Protein AF-A0A4Y8CB77-F1 (afdb_monomer_lite)

Foldseek 3Di:
DDQQFWWADPPPGDIDGHHDDDPDFDDDPNGTTHTPDPDVLLSVLVVLLVVLVVLLVVLQVVLVVCVVVVVNVSSVVSNVSSVVSVVSSLVSQQVSCCVPVVGRDDDPVVVLVVLLVVLCCLLVPVLCVQLVVCVVVVVNVVSVVSNVVSVVSVVVSD

Structure (mmCIF, N/CA/C/O backbone):
data_AF-A0A4Y8CB77-F1
#
_entry.id   AF-A0A4Y8CB77-F1
#
loop_
_atom_site.group_PDB
_atom_site.id
_atom_site.type_symbol
_atom_site.label_atom_id
_atom_site.label_alt_id
_atom_site.label_comp_id
_atom_site.label_asym_id
_atom_site.label_entity_id
_atom_site.label_seq_id
_atom_site.pdbx_PDB_ins_code
_atom_site.Cartn_x
_atom_site.Cartn_y
_atom_site.Cartn_z
_atom_site.occupancy
_atom_site.B_iso_or_equiv
_atom_site.auth_seq_id
_atom_site.auth_comp_id
_atom_site.auth_asym_id
_atom_site.auth_atom_id
_atom_site.pdbx_PDB_model_num
ATOM 1 N N . MET A 1 1 ? -19.357 13.384 6.249 1.00 93.31 1 MET A N 1
ATOM 2 C CA . MET A 1 1 ? -18.396 12.372 5.786 1.00 93.31 1 MET A CA 1
ATOM 3 C C . MET A 1 1 ? -17.493 13.020 4.763 1.00 93.31 1 MET A C 1
ATOM 5 O O . MET A 1 1 ? -17.989 13.769 3.926 1.00 93.31 1 MET A O 1
ATOM 9 N N . ARG A 1 2 ? -16.199 12.752 4.843 1.00 95.94 2 ARG A N 1
ATOM 10 C CA . ARG A 1 2 ? -15.172 13.102 3.864 1.00 95.94 2 ARG A CA 1
ATOM 11 C C . ARG A 1 2 ? -14.616 11.812 3.268 1.00 95.94 2 ARG A C 1
ATOM 13 O O . ARG A 1 2 ? -14.772 10.740 3.850 1.00 95.94 2 ARG A O 1
ATOM 20 N N . GLN A 1 3 ? -13.998 11.919 2.097 1.00 96.69 3 GLN A N 1
ATOM 21 C CA . GLN A 1 3 ? -13.298 10.791 1.497 1.00 96.69 3 GLN A CA 1
ATOM 22 C C . GLN A 1 3 ? -12.205 10.319 2.462 1.00 96.69 3 GLN A C 1
ATOM 24 O O . GLN A 1 3 ? -11.554 11.149 3.092 1.00 96.69 3 GLN A O 1
ATOM 29 N N . TYR A 1 4 ? -12.055 9.005 2.584 1.00 97.69 4 TYR A N 1
ATOM 30 C CA . TYR A 1 4 ? -11.110 8.292 3.443 1.00 97.69 4 TYR A CA 1
ATOM 31 C C . TYR A 1 4 ? -11.349 8.377 4.952 1.00 97.69 4 TYR A C 1
ATOM 33 O O . TYR A 1 4 ? -10.551 7.863 5.729 1.00 97.69 4 TYR A O 1
ATOM 41 N N . GLU A 1 5 ? -12.468 8.951 5.395 1.00 97.81 5 GLU A N 1
ATOM 42 C CA . GLU A 1 5 ? -12.905 8.738 6.774 1.00 97.81 5 GLU A CA 1
ATOM 43 C C . GLU A 1 5 ? -13.378 7.290 6.965 1.00 97.81 5 GLU A C 1
ATOM 45 O O . GLU A 1 5 ? -14.155 6.762 6.164 1.00 97.81 5 GLU A O 1
ATOM 50 N N . THR A 1 6 ? -12.945 6.671 8.061 1.00 98.12 6 THR A N 1
ATOM 51 C CA . THR A 1 6 ? -13.363 5.341 8.499 1.00 98.12 6 THR A CA 1
ATOM 52 C C . THR A 1 6 ? -14.441 5.464 9.563 1.00 98.12 6 THR A C 1
ATOM 54 O O . THR A 1 6 ? -14.320 6.215 10.534 1.00 98.12 6 THR A O 1
ATOM 57 N N . TYR A 1 7 ? -15.508 4.694 9.386 1.00 97.88 7 TYR A N 1
ATOM 58 C CA . TYR A 1 7 ? -16.656 4.628 10.275 1.00 97.88 7 TYR A CA 1
ATOM 59 C C . TYR A 1 7 ? -16.790 3.226 10.859 1.00 97.88 7 TYR A C 1
ATOM 61 O O . TYR A 1 7 ? -16.672 2.247 10.130 1.00 97.88 7 TYR A O 1
ATOM 69 N N . LYS A 1 8 ? -17.100 3.124 12.155 1.00 98.25 8 LYS A N 1
ATOM 70 C CA . LYS A 1 8 ? -17.252 1.857 12.879 1.00 98.25 8 LYS A CA 1
ATOM 71 C C . LYS A 1 8 ? -18.663 1.660 13.415 1.00 98.25 8 LYS A C 1
ATOM 73 O O . LYS A 1 8 ? -19.220 2.534 14.092 1.00 98.25 8 LYS A O 1
ATOM 78 N N . CYS A 1 9 ? -19.227 0.480 13.173 1.00 98.00 9 CYS A N 1
ATOM 79 C CA . CYS A 1 9 ? -20.439 0.026 13.843 1.00 98.00 9 CYS A CA 1
ATOM 80 C C . CYS A 1 9 ? -20.120 -0.350 15.292 1.00 98.00 9 CYS A C 1
ATOM 82 O O . CYS A 1 9 ? -19.277 -1.206 15.550 1.00 98.00 9 CYS A O 1
ATOM 84 N N . GLN A 1 10 ? -20.833 0.243 16.247 1.00 97.00 10 GLN A N 1
ATOM 85 C CA . GLN A 1 10 ? -20.599 -0.007 17.674 1.00 97.00 10 GLN A CA 1
ATOM 86 C C . GLN A 1 10 ? -21.147 -1.362 18.156 1.00 97.00 10 GLN A C 1
ATOM 88 O O . GLN A 1 10 ? -20.817 -1.784 19.258 1.00 97.00 10 GLN A O 1
ATOM 93 N N . LYS A 1 11 ? -21.975 -2.043 17.348 1.00 97.25 11 LYS A N 1
ATOM 94 C CA . LYS A 1 11 ? -22.557 -3.351 17.686 1.00 97.25 11 LYS A CA 1
ATOM 95 C C . LYS A 1 11 ? -21.725 -4.523 17.185 1.00 97.25 11 LYS A C 1
ATOM 97 O O . LYS A 1 11 ? -21.345 -5.376 17.974 1.00 97.25 11 LYS A O 1
ATOM 102 N N . CYS A 1 12 ? -21.476 -4.587 15.877 1.00 97.62 12 CYS A N 1
ATOM 103 C CA . CYS A 1 12 ? -20.750 -5.708 15.270 1.00 97.62 12 CYS A CA 1
ATOM 104 C C . CYS A 1 12 ? -19.255 -5.436 15.070 1.00 97.62 12 CYS A C 1
ATOM 106 O O . CYS A 1 12 ? -18.518 -6.355 14.736 1.00 97.62 12 CYS A O 1
ATOM 108 N N . GLY A 1 13 ? -18.805 -4.190 15.240 1.00 97.00 13 GLY A N 1
ATOM 109 C CA . GLY A 1 13 ? -17.409 -3.811 15.034 1.00 97.00 13 GLY A CA 1
ATOM 110 C C . GLY A 1 13 ? -17.006 -3.587 13.577 1.00 97.00 13 GLY A C 1
ATOM 111 O O . GLY A 1 13 ? -15.866 -3.197 13.363 1.00 97.00 13 GLY A O 1
ATOM 112 N N . ASN A 1 14 ? -17.907 -3.770 12.600 1.00 97.69 14 ASN A N 1
ATOM 113 C CA . ASN A 1 14 ? -17.604 -3.539 11.184 1.00 97.69 14 ASN A CA 1
ATOM 114 C C . ASN A 1 14 ? -17.093 -2.119 10.944 1.00 97.69 14 ASN A C 1
ATOM 116 O O . ASN A 1 14 ? -17.695 -1.149 11.420 1.00 97.69 14 ASN A O 1
ATOM 120 N N . GLU A 1 15 ? -16.042 -2.017 10.140 1.00 97.81 15 GLU A N 1
ATOM 121 C CA . GLU A 1 15 ? -15.435 -0.760 9.726 1.00 97.81 15 GLU A CA 1
ATOM 122 C C . GLU A 1 15 ? -15.644 -0.542 8.227 1.00 97.81 15 GLU A C 1
ATOM 124 O O . GLU A 1 15 ? -15.589 -1.479 7.432 1.00 97.81 15 GLU A O 1
ATOM 129 N N . VAL A 1 16 ? -15.942 0.699 7.849 1.00 96.69 16 VAL A N 1
ATOM 130 C CA . VAL A 1 16 ? -16.155 1.120 6.462 1.00 96.69 16 VAL A CA 1
ATOM 131 C C . VAL A 1 16 ? -15.361 2.393 6.224 1.00 96.69 16 VAL A C 1
ATOM 133 O O . VAL A 1 16 ? -15.611 3.402 6.881 1.00 96.69 16 VAL A O 1
ATOM 136 N N . GLU A 1 17 ? -14.439 2.358 5.269 1.00 97.25 17 GLU A N 1
ATOM 137 C CA . GLU A 1 17 ? -13.725 3.542 4.790 1.00 97.25 17 GLU A CA 1
ATOM 138 C C . GLU A 1 17 ? -14.460 4.151 3.587 1.00 97.25 17 GLU A C 1
ATOM 140 O O . GLU A 1 17 ? -14.768 3.467 2.605 1.00 97.25 17 GLU A O 1
ATOM 145 N N . VAL A 1 18 ? -14.741 5.453 3.640 1.00 96.94 18 VAL A N 1
ATOM 146 C CA . VAL A 1 18 ? -15.463 6.167 2.580 1.00 96.94 18 VAL A CA 1
ATOM 147 C C . VAL A 1 18 ? -14.568 6.347 1.352 1.00 96.94 18 VAL A C 1
ATOM 149 O O . VAL A 1 18 ? -13.700 7.209 1.339 1.00 96.94 18 VAL A O 1
ATOM 152 N N . GLN A 1 19 ? -14.818 5.604 0.273 1.00 96.12 19 GLN A N 1
ATOM 153 C CA . GLN A 1 19 ? -14.087 5.805 -0.991 1.00 96.12 19 GLN A CA 1
ATOM 154 C C . GLN A 1 19 ? -14.654 6.944 -1.842 1.00 96.12 19 GLN A C 1
ATOM 156 O O . GLN A 1 19 ? -13.907 7.645 -2.515 1.00 96.12 19 GLN A O 1
ATOM 161 N N . ASN A 1 20 ? -15.975 7.137 -1.817 1.00 95.12 20 ASN A N 1
ATOM 162 C CA . ASN A 1 20 ? -16.682 8.151 -2.599 1.00 95.12 20 ASN A CA 1
ATOM 163 C C . ASN A 1 20 ? -17.722 8.841 -1.712 1.00 95.12 20 ASN A C 1
ATOM 165 O O . ASN A 1 20 ? -18.487 8.173 -1.014 1.00 95.12 20 ASN A O 1
ATOM 169 N N . VAL A 1 21 ? -17.761 10.175 -1.736 1.00 93.75 21 VAL A N 1
ATOM 170 C CA . VAL A 1 21 ? -18.651 10.964 -0.871 1.00 93.75 21 VAL A CA 1
ATOM 171 C C . VAL A 1 21 ? -19.978 11.228 -1.578 1.00 93.75 21 VAL A C 1
ATOM 173 O O . VAL A 1 21 ? -20.023 11.894 -2.608 1.00 93.75 21 VAL A O 1
ATOM 176 N N . GLY A 1 22 ? -21.063 10.724 -0.992 1.00 91.38 22 GLY A N 1
ATOM 177 C CA . GLY A 1 22 ? -22.441 11.065 -1.355 1.00 91.38 22 GLY A CA 1
ATOM 178 C C . GLY A 1 22 ? -23.149 11.859 -0.250 1.00 91.38 22 GLY A C 1
ATOM 179 O O . GLY A 1 22 ? -22.550 12.199 0.767 1.00 91.38 22 GLY A O 1
ATOM 180 N N . GLY A 1 23 ? -24.446 12.128 -0.426 1.00 91.06 23 GLY A N 1
ATOM 181 C CA . GLY A 1 23 ? -25.261 12.882 0.545 1.00 91.06 23 GLY A CA 1
ATOM 182 C C . GLY A 1 23 ? -25.909 12.056 1.669 1.00 91.06 23 GLY A C 1
ATOM 183 O O . GLY A 1 23 ? -26.614 12.620 2.501 1.00 91.06 23 GLY A O 1
ATOM 184 N N . GLY A 1 24 ? -25.733 10.729 1.680 1.00 91.38 24 GLY A N 1
ATOM 185 C CA . GLY A 1 24 ? -26.361 9.830 2.658 1.00 91.38 24 GLY A CA 1
ATOM 186 C C . GLY A 1 24 ? -25.658 9.790 4.018 1.00 91.38 24 GLY A C 1
ATOM 187 O O . GLY A 1 24 ? -24.655 10.464 4.229 1.00 91.38 24 GLY A O 1
ATOM 188 N N . LYS A 1 25 ? -26.170 8.956 4.931 1.00 92.25 25 LYS A N 1
ATOM 189 C CA . LYS A 1 25 ? -25.515 8.563 6.191 1.00 92.25 25 LYS A CA 1
ATOM 190 C C . LYS A 1 25 ? -25.134 7.083 6.134 1.00 92.25 25 LYS A C 1
ATOM 192 O O . LYS A 1 25 ? -25.864 6.298 5.533 1.00 92.25 25 LYS A O 1
ATOM 197 N N . LEU A 1 26 ? -24.029 6.697 6.771 1.00 95.25 26 LEU A N 1
ATOM 198 C CA . LEU A 1 26 ? -23.659 5.286 6.916 1.00 95.25 26 LEU A CA 1
ATOM 199 C C . LEU A 1 26 ? -24.397 4.662 8.100 1.00 95.25 26 LEU A C 1
ATOM 201 O O . LEU A 1 26 ? -24.370 5.198 9.208 1.00 95.25 26 LEU A O 1
ATOM 205 N N . SER A 1 27 ? -25.017 3.506 7.877 1.00 96.06 27 SER A N 1
ATOM 206 C CA . SER A 1 27 ? -25.705 2.743 8.919 1.00 96.06 27 SER A CA 1
ATOM 207 C C . SER A 1 27 ? -25.350 1.263 8.858 1.00 96.06 27 SER A C 1
ATOM 209 O O . SER A 1 27 ? -25.302 0.682 7.776 1.00 96.06 27 SER A O 1
ATOM 211 N N . CYS A 1 28 ? -25.173 0.638 10.019 1.00 97.56 28 CYS A N 1
ATOM 212 C CA . CYS A 1 28 ? -24.932 -0.794 10.168 1.00 97.56 28 CYS A CA 1
ATOM 213 C C . CYS A 1 28 ? -25.661 -1.302 11.422 1.00 97.56 28 CYS A C 1
ATOM 215 O O . CYS A 1 28 ? -25.732 -0.595 12.425 1.00 97.56 28 CYS A O 1
ATOM 217 N N . CYS A 1 29 ? -26.240 -2.507 11.372 1.00 97.06 29 CYS A N 1
ATOM 218 C CA . CYS A 1 29 ? -27.057 -3.073 12.462 1.00 97.06 29 CYS A CA 1
ATOM 219 C C . CYS A 1 29 ? -28.234 -2.175 12.906 1.00 97.06 29 CYS A C 1
ATOM 221 O O . CYS A 1 29 ? -28.596 -2.150 14.086 1.00 97.06 29 CYS A O 1
ATOM 223 N N . GLY A 1 30 ? -28.821 -1.436 11.957 1.00 95.81 30 GLY A N 1
ATOM 224 C CA . GLY A 1 30 ? -29.945 -0.528 12.201 1.00 95.81 30 GLY A CA 1
ATOM 225 C C . GLY A 1 30 ? -29.574 0.786 12.895 1.00 95.81 30 GLY A C 1
ATOM 226 O O . GLY A 1 30 ? -30.470 1.542 13.252 1.00 95.81 30 GLY A O 1
ATOM 227 N N . GLU A 1 31 ? -28.283 1.072 13.085 1.00 96.31 31 GLU A N 1
ATOM 228 C CA . GLU A 1 31 ? -27.797 2.288 13.745 1.00 96.31 31 GLU A CA 1
ATOM 229 C C . GLU A 1 31 ? -26.796 3.041 12.867 1.00 96.31 31 GLU A C 1
ATOM 231 O O . GLU A 1 31 ? -26.112 2.450 12.029 1.00 96.31 31 GLU A O 1
ATOM 236 N N . GLU A 1 32 ? -26.710 4.358 13.059 1.00 97.06 32 GLU A N 1
ATOM 237 C CA . GLU A 1 32 ? -25.718 5.201 12.386 1.00 97.06 32 GLU A CA 1
ATOM 238 C C . GLU A 1 32 ? -24.301 4.821 12.846 1.00 97.06 32 GLU A C 1
ATOM 240 O O . GLU A 1 32 ? -24.036 4.641 14.038 1.00 97.06 32 GLU A O 1
ATOM 245 N N . MET A 1 33 ? -23.380 4.674 11.894 1.00 97.69 33 MET A N 1
ATOM 246 C CA . MET A 1 33 ? -21.987 4.349 12.195 1.00 97.69 33 MET A CA 1
ATOM 247 C C . MET A 1 33 ? -21.250 5.585 12.723 1.00 97.69 33 MET A C 1
ATOM 249 O O . MET A 1 33 ? -21.522 6.709 12.305 1.00 97.69 33 MET A O 1
ATOM 253 N N . LYS A 1 34 ? -20.276 5.392 13.620 1.00 97.88 34 LYS A N 1
ATOM 254 C CA . LYS A 1 34 ? -19.485 6.500 14.184 1.00 97.88 34 LYS A CA 1
ATOM 255 C C . LYS A 1 34 ? -18.178 6.669 13.427 1.00 97.88 34 LYS A C 1
ATOM 257 O O . LYS A 1 34 ? -17.486 5.679 13.217 1.00 97.88 34 LYS A O 1
ATOM 262 N N . CYS A 1 35 ? -17.828 7.902 13.062 1.00 97.69 35 CYS A N 1
ATOM 263 C CA . CYS A 1 35 ? -16.502 8.195 12.515 1.00 97.69 35 CYS A CA 1
ATOM 264 C C . CYS A 1 35 ? -15.445 7.898 13.585 1.00 97.69 35 CYS A C 1
ATOM 266 O O . CYS A 1 35 ? -15.584 8.369 14.716 1.00 97.69 35 CYS A O 1
ATOM 268 N N . ILE A 1 36 ? -14.426 7.118 13.233 1.00 97.94 36 ILE A N 1
ATOM 269 C CA . ILE A 1 36 ? -13.280 6.814 14.100 1.00 97.94 36 ILE A CA 1
ATOM 270 C C . ILE A 1 36 ? -11.982 7.456 13.602 1.00 97.94 36 ILE A C 1
ATOM 272 O O . ILE A 1 36 ? -10.991 7.450 14.325 1.00 97.94 36 ILE A O 1
ATOM 276 N N . THR A 1 37 ? -11.979 8.048 12.405 1.00 97.75 37 THR A N 1
ATOM 277 C CA . THR A 1 37 ? -10.844 8.842 11.925 1.00 97.75 37 THR A CA 1
ATOM 278 C C . THR A 1 37 ? -10.709 10.110 12.757 1.00 97.75 37 THR A C 1
ATOM 280 O O . THR A 1 37 ? -11.581 10.978 12.735 1.00 97.75 37 THR A O 1
ATOM 283 N N . THR A 1 38 ? -9.597 10.222 13.476 1.00 96.69 38 THR A N 1
ATOM 284 C CA . THR A 1 38 ? -9.260 11.384 14.30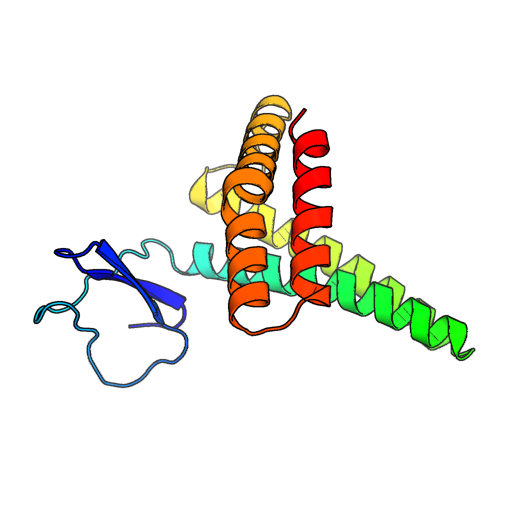7 1.00 96.69 38 THR A CA 1
ATOM 285 C C . THR A 1 38 ? -8.463 12.430 13.533 1.00 96.69 38 THR A C 1
ATOM 287 O O . THR A 1 38 ? -8.728 13.621 13.678 1.00 96.69 38 THR A O 1
ATOM 290 N N . ASP A 1 39 ? -7.548 11.994 12.665 1.00 97.44 39 ASP A N 1
ATOM 291 C CA . ASP A 1 39 ? -6.742 12.856 11.802 1.00 97.44 39 ASP A CA 1
ATOM 292 C C . ASP A 1 39 ? -6.782 12.351 10.353 1.00 97.44 39 ASP A C 1
ATOM 294 O O . ASP A 1 39 ? -6.216 11.313 10.009 1.00 97.44 39 ASP A O 1
ATOM 298 N N . LEU A 1 40 ? -7.476 13.092 9.488 1.00 98.00 40 LEU A N 1
ATOM 299 C CA . LEU A 1 40 ? -7.606 12.733 8.075 1.00 98.00 40 LEU A CA 1
ATOM 300 C C . LEU A 1 40 ? -6.330 13.039 7.274 1.00 98.00 40 LEU A C 1
ATOM 302 O O . LEU A 1 40 ? -6.082 12.405 6.253 1.00 98.00 40 LEU A O 1
ATOM 306 N N . THR A 1 41 ? -5.505 13.983 7.726 1.00 98.38 41 THR A N 1
ATOM 307 C CA . THR A 1 41 ? -4.224 14.291 7.079 1.00 98.38 41 THR A CA 1
ATOM 308 C C . THR A 1 41 ? -3.252 13.134 7.266 1.00 98.38 41 THR A C 1
ATOM 310 O O . THR A 1 41 ? -2.624 12.715 6.297 1.00 98.38 41 THR A O 1
ATOM 313 N N . ALA A 1 42 ? -3.191 12.559 8.471 1.00 98.00 42 ALA A N 1
ATOM 314 C CA . ALA A 1 42 ? -2.390 11.365 8.737 1.00 98.00 42 ALA A CA 1
ATOM 315 C C . ALA A 1 42 ? -2.819 10.180 7.846 1.00 98.00 42 ALA A C 1
ATOM 317 O O . ALA A 1 42 ? -1.978 9.521 7.236 1.00 98.00 42 ALA A O 1
ATOM 318 N N . VAL A 1 43 ? -4.131 9.966 7.677 1.00 98.19 43 VAL A N 1
ATOM 319 C CA . VAL A 1 43 ? -4.663 8.954 6.741 1.00 98.19 43 VAL A CA 1
ATOM 320 C C . VAL A 1 43 ? -4.224 9.235 5.301 1.00 98.19 43 VAL A C 1
ATOM 322 O O . VAL A 1 43 ? -3.776 8.326 4.602 1.00 98.19 43 VAL A O 1
ATOM 325 N N . ASN A 1 44 ? -4.318 10.489 4.851 1.00 98.56 44 ASN A N 1
ATOM 326 C CA . ASN A 1 44 ? -3.920 10.871 3.497 1.00 98.56 44 ASN A CA 1
ATOM 327 C C . ASN A 1 44 ? -2.422 10.653 3.245 1.00 98.56 44 ASN A C 1
ATOM 329 O O . ASN A 1 44 ? -2.067 10.197 2.163 1.00 98.56 44 ASN A O 1
ATOM 333 N N . LEU A 1 45 ? -1.559 10.918 4.232 1.00 98.62 45 LEU A N 1
ATOM 334 C CA . LEU A 1 45 ? -0.117 10.672 4.123 1.00 98.62 45 LEU A CA 1
ATOM 335 C C . LEU A 1 45 ? 0.196 9.185 3.935 1.00 98.62 45 LEU A C 1
ATOM 337 O O . LEU A 1 45 ? 0.989 8.840 3.067 1.00 98.62 45 LEU A O 1
ATOM 341 N N . MET A 1 46 ? -0.473 8.292 4.671 1.00 98.25 46 MET A N 1
ATOM 342 C CA . MET A 1 46 ? -0.281 6.847 4.482 1.00 98.25 46 MET A CA 1
ATOM 343 C C . MET A 1 46 ? -0.842 6.341 3.149 1.00 98.25 46 MET A C 1
ATOM 345 O O . MET A 1 46 ? -0.281 5.422 2.551 1.00 98.25 46 MET A O 1
ATOM 349 N N . LYS A 1 47 ? -1.918 6.954 2.640 1.00 98.31 47 LYS A N 1
ATOM 350 C CA . LYS A 1 47 ? -2.426 6.663 1.291 1.00 98.31 47 LYS A CA 1
ATOM 351 C C . LYS A 1 47 ? -1.465 7.126 0.200 1.00 98.31 47 LYS A C 1
ATOM 353 O O . LYS A 1 47 ? -1.268 6.387 -0.762 1.00 98.31 47 LYS A O 1
ATOM 358 N N . ALA A 1 48 ? -0.863 8.304 0.359 1.00 98.62 48 ALA A N 1
ATOM 359 C CA . ALA A 1 48 ? 0.165 8.805 -0.545 1.00 98.62 48 ALA A CA 1
ATOM 360 C C . ALA A 1 48 ? 1.396 7.885 -0.525 1.00 98.62 48 ALA A C 1
ATOM 362 O O . ALA A 1 48 ? 1.761 7.355 -1.570 1.00 98.62 48 ALA A O 1
ATOM 363 N N . PHE A 1 49 ? 1.882 7.516 0.666 1.00 98.69 49 PHE A N 1
ATOM 364 C CA . PHE A 1 49 ? 3.001 6.586 0.830 1.00 98.69 49 PHE A CA 1
ATOM 365 C C . PHE A 1 49 ? 2.771 5.248 0.111 1.00 98.69 49 PHE A C 1
ATOM 367 O O . PHE A 1 49 ? 3.658 4.748 -0.586 1.00 98.69 49 PHE A O 1
ATOM 374 N N . ALA A 1 50 ? 1.571 4.670 0.240 1.00 98.44 50 ALA A N 1
ATOM 375 C CA . ALA A 1 50 ? 1.198 3.460 -0.488 1.00 98.44 50 ALA A CA 1
ATOM 376 C C . ALA A 1 50 ? 1.169 3.692 -2.011 1.00 98.44 50 ALA A C 1
ATOM 378 O O . ALA A 1 50 ? 1.675 2.868 -2.776 1.00 98.44 50 ALA A O 1
ATOM 379 N N . GLY A 1 51 ? 0.609 4.821 -2.456 1.00 98.62 51 GLY A N 1
ATOM 380 C CA . GLY A 1 51 ? 0.572 5.245 -3.857 1.00 98.62 51 GLY A CA 1
ATOM 381 C C . GLY A 1 51 ? 1.961 5.355 -4.483 1.00 98.62 51 GLY A C 1
ATOM 382 O O . GLY A 1 51 ? 2.224 4.710 -5.501 1.00 98.62 51 GLY A O 1
ATOM 383 N N . GLU A 1 52 ? 2.858 6.095 -3.838 1.00 98.75 52 GLU A N 1
ATOM 384 C CA . GLU A 1 52 ? 4.233 6.312 -4.289 1.00 98.75 52 GLU A CA 1
ATOM 385 C C . GLU A 1 52 ? 5.060 5.020 -4.259 1.00 98.75 52 GLU A C 1
ATOM 387 O O . GLU A 1 52 ? 5.828 4.728 -5.179 1.00 98.75 52 GLU A O 1
ATOM 392 N N . SER A 1 53 ? 4.831 4.158 -3.263 1.00 98.62 53 SER A N 1
ATOM 393 C CA . SER A 1 53 ? 5.465 2.834 -3.189 1.00 98.62 53 SER A CA 1
ATOM 394 C C . SER A 1 53 ? 5.044 1.918 -4.346 1.00 98.62 53 SER A C 1
ATOM 396 O O . SER A 1 53 ? 5.872 1.192 -4.908 1.00 98.62 53 SER A O 1
ATOM 398 N N . MET A 1 54 ? 3.770 1.965 -4.753 1.00 98.62 54 MET A N 1
ATOM 399 C CA . MET A 1 54 ? 3.296 1.262 -5.948 1.00 98.62 54 MET A CA 1
ATOM 400 C C . MET A 1 54 ? 3.827 1.901 -7.237 1.00 98.62 54 MET A C 1
ATOM 402 O O . MET A 1 54 ? 4.156 1.180 -8.180 1.00 98.62 54 MET A O 1
ATOM 406 N N . ALA A 1 55 ? 3.890 3.235 -7.311 1.00 98.69 55 ALA A N 1
ATOM 407 C CA . ALA A 1 55 ? 4.386 3.967 -8.476 1.00 98.69 55 ALA A CA 1
ATOM 408 C C . ALA A 1 55 ? 5.851 3.627 -8.761 1.00 98.69 55 ALA A C 1
ATOM 410 O O . ALA A 1 55 ? 6.160 3.192 -9.870 1.00 98.69 55 ALA A O 1
ATOM 411 N N . ARG A 1 56 ? 6.707 3.680 -7.734 1.00 98.75 56 ARG A N 1
ATOM 412 C CA . ARG A 1 56 ? 8.113 3.273 -7.810 1.00 98.75 56 ARG A CA 1
ATOM 413 C C . ARG A 1 56 ? 8.288 1.895 -8.446 1.00 98.75 56 ARG A C 1
ATOM 415 O O . ARG A 1 56 ? 9.015 1.771 -9.424 1.00 98.75 56 ARG A O 1
ATOM 422 N N . ASN A 1 57 ? 7.625 0.870 -7.904 1.00 98.62 57 ASN A N 1
ATOM 423 C CA . ASN A 1 57 ? 7.783 -0.504 -8.393 1.00 98.62 57 ASN A CA 1
ATOM 424 C C . ASN A 1 57 ? 7.247 -0.677 -9.824 1.00 98.62 57 ASN A C 1
ATOM 426 O O . ASN A 1 57 ? 7.861 -1.374 -10.626 1.00 98.62 57 ASN A O 1
ATOM 430 N N . LYS A 1 58 ? 6.134 -0.016 -10.178 1.00 98.56 58 LYS A N 1
ATOM 431 C CA . LYS A 1 58 ? 5.623 -0.028 -11.558 1.00 98.56 58 LYS A CA 1
ATOM 432 C C . LYS A 1 58 ? 6.608 0.610 -12.530 1.00 98.56 58 LYS A C 1
ATOM 434 O O . LYS A 1 58 ? 6.860 0.036 -13.579 1.00 98.56 58 LYS A O 1
ATOM 439 N N . TYR A 1 59 ? 7.147 1.781 -12.201 1.00 98.81 59 TYR A N 1
ATOM 440 C CA . TYR A 1 59 ? 8.088 2.473 -13.079 1.00 98.81 59 TYR A CA 1
ATOM 441 C C . TYR A 1 59 ? 9.386 1.691 -13.239 1.00 98.81 59 TYR A C 1
ATOM 443 O O . TYR A 1 59 ? 9.905 1.629 -14.346 1.00 98.81 59 TYR A O 1
ATOM 451 N N . ASP A 1 60 ? 9.858 1.021 -12.188 1.00 98.62 60 ASP A N 1
ATOM 452 C CA . ASP A 1 60 ? 11.021 0.139 -12.291 1.00 98.62 60 ASP A CA 1
ATOM 453 C C . ASP A 1 60 ? 10.779 -1.007 -13.288 1.00 98.62 60 ASP A C 1
ATOM 455 O O . ASP A 1 60 ? 11.566 -1.199 -14.211 1.00 98.62 60 ASP A O 1
ATOM 459 N N . LEU A 1 61 ? 9.623 -1.676 -13.193 1.00 98.62 61 LEU A N 1
ATOM 460 C CA . LEU A 1 61 ? 9.218 -2.720 -14.143 1.00 98.62 61 LEU A CA 1
ATOM 461 C C . LEU A 1 61 ? 9.014 -2.180 -15.567 1.00 98.62 61 LEU A C 1
ATOM 463 O O . LEU A 1 61 ? 9.348 -2.844 -16.543 1.00 98.62 61 LEU A O 1
ATOM 467 N N . PHE A 1 62 ? 8.460 -0.975 -15.717 1.00 98.75 62 PHE A N 1
ATOM 468 C CA . PHE A 1 62 ? 8.283 -0.354 -17.033 1.00 98.75 62 PHE A CA 1
ATOM 469 C C . PHE A 1 62 ? 9.619 0.035 -17.662 1.00 98.75 62 PHE A C 1
ATOM 471 O O . PHE A 1 62 ? 9.743 0.007 -18.886 1.00 98.75 62 PHE A O 1
ATOM 478 N N . ALA A 1 63 ? 10.619 0.374 -16.846 1.00 98.81 63 ALA A N 1
ATOM 479 C CA . ALA A 1 63 ? 11.966 0.601 -17.334 1.00 98.81 63 ALA A CA 1
ATOM 480 C C . ALA A 1 63 ? 12.571 -0.673 -17.933 1.00 98.81 63 ALA A C 1
ATOM 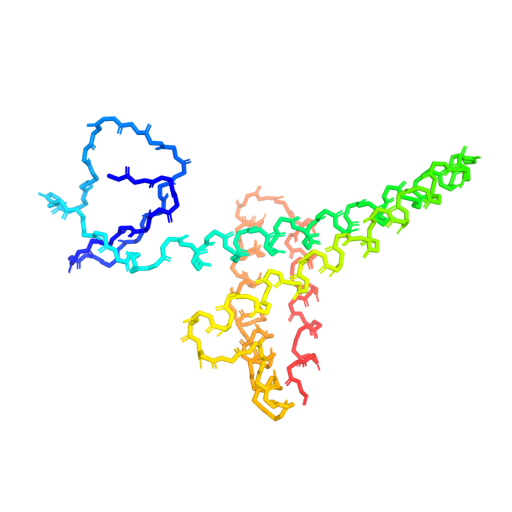482 O O . ALA A 1 63 ? 13.168 -0.584 -19.002 1.00 98.81 63 ALA A O 1
ATOM 483 N N . ASP A 1 64 ? 12.371 -1.829 -17.290 1.00 98.75 64 ASP A N 1
ATOM 484 C CA . ASP A 1 64 ? 12.847 -3.124 -17.797 1.00 98.75 64 ASP A CA 1
ATOM 485 C C . ASP A 1 64 ? 12.224 -3.445 -19.156 1.00 98.75 64 ASP A C 1
ATOM 487 O O . ASP A 1 64 ? 12.937 -3.723 -20.117 1.00 98.75 64 ASP A O 1
ATOM 491 N N . VAL A 1 65 ? 10.900 -3.296 -19.276 1.00 98.81 65 VAL A N 1
ATOM 492 C CA . VAL A 1 65 ? 10.193 -3.492 -20.552 1.00 98.81 65 VAL A CA 1
ATOM 493 C C . VAL A 1 65 ? 10.730 -2.546 -21.630 1.00 98.81 65 VAL A C 1
ATOM 495 O O . VAL A 1 65 ? 11.029 -2.972 -22.743 1.00 98.81 65 VAL A O 1
ATOM 498 N N . ALA A 1 66 ? 10.904 -1.261 -21.308 1.00 98.81 66 ALA A N 1
ATOM 499 C CA . ALA A 1 66 ? 11.433 -0.285 -22.257 1.00 98.81 66 ALA A CA 1
ATOM 500 C C . ALA A 1 66 ? 12.876 -0.609 -22.685 1.00 98.81 66 ALA A C 1
ATOM 502 O O . ALA A 1 66 ? 13.252 -0.343 -23.827 1.00 98.81 66 ALA A O 1
ATOM 503 N N . GLU A 1 67 ? 13.695 -1.170 -21.793 1.00 98.62 67 GLU A N 1
ATOM 504 C CA . GLU A 1 67 ? 15.057 -1.598 -22.106 1.00 98.62 67 GLU A CA 1
ATOM 505 C C . GLU A 1 67 ? 15.073 -2.829 -23.021 1.00 98.62 67 GLU A C 1
ATOM 507 O O . GLU A 1 67 ? 15.796 -2.820 -24.020 1.00 98.62 67 GLU A O 1
ATOM 512 N N . GLU A 1 68 ? 14.235 -3.831 -22.743 1.00 98.62 68 GLU A N 1
ATOM 513 C CA . GLU A 1 68 ? 14.063 -5.025 -23.584 1.00 98.62 68 GLU A CA 1
ATOM 514 C C . GLU A 1 68 ? 13.581 -4.679 -25.004 1.00 98.62 68 GLU A C 1
ATOM 516 O O . GLU A 1 68 ? 14.013 -5.291 -25.982 1.00 98.62 68 GLU A O 1
ATOM 521 N N . GLU A 1 69 ? 12.736 -3.656 -25.138 1.00 98.62 69 GLU A N 1
ATOM 522 C CA . GLU A 1 69 ? 12.258 -3.136 -26.424 1.00 98.62 69 GLU A CA 1
ATOM 523 C C . GLU A 1 69 ? 13.273 -2.221 -27.146 1.00 98.62 69 GLU A C 1
ATOM 525 O O . GLU A 1 69 ? 13.035 -1.799 -28.280 1.00 98.62 69 GLU A O 1
ATOM 530 N N . GLY A 1 70 ? 14.412 -1.898 -26.519 1.00 98.56 70 GLY A N 1
ATOM 531 C CA . GLY A 1 70 ? 15.464 -1.040 -27.083 1.00 98.56 70 GLY A CA 1
ATOM 532 C C . GLY A 1 70 ? 15.242 0.469 -26.900 1.00 98.56 70 GLY A C 1
ATOM 533 O O . GLY A 1 70 ? 16.019 1.287 -27.404 1.00 98.56 70 GLY A O 1
ATOM 534 N N . TRP A 1 71 ? 14.225 0.880 -26.141 1.00 98.75 71 TRP A N 1
ATOM 535 C CA . TRP A 1 71 ? 13.929 2.278 -25.812 1.00 98.75 71 TRP A CA 1
ATOM 536 C C . TRP A 1 71 ? 14.758 2.784 -24.623 1.00 98.75 71 TRP A C 1
ATOM 538 O O . TRP A 1 71 ? 14.231 3.273 -23.624 1.00 98.75 71 TRP A O 1
ATOM 548 N N . HIS A 1 72 ? 16.088 2.748 -24.735 1.00 98.44 72 HIS A N 1
ATOM 549 C CA . HIS A 1 72 ? 16.993 3.047 -23.613 1.00 98.44 72 HIS A CA 1
ATOM 550 C C . HIS A 1 72 ? 16.802 4.436 -22.976 1.00 98.44 72 HIS A C 1
ATOM 552 O O . HIS A 1 72 ? 17.055 4.614 -21.787 1.00 98.44 72 HIS A O 1
ATOM 558 N N . ALA A 1 73 ? 16.387 5.448 -23.746 1.00 98.69 73 ALA A N 1
ATOM 559 C CA . ALA A 1 73 ? 16.086 6.768 -23.185 1.00 98.69 73 ALA A CA 1
ATOM 560 C C . ALA A 1 73 ? 14.830 6.742 -22.301 1.00 98.69 73 ALA A C 1
ATOM 562 O O . ALA A 1 73 ? 14.838 7.312 -21.214 1.00 98.69 73 ALA A O 1
ATOM 563 N N . VAL A 1 74 ? 13.788 6.033 -22.739 1.00 98.75 74 VAL A N 1
ATOM 564 C CA . VAL A 1 74 ? 12.543 5.858 -21.983 1.00 98.75 74 VAL A CA 1
ATOM 565 C C . VAL A 1 74 ? 12.807 5.049 -20.715 1.00 98.75 74 VAL A C 1
ATOM 567 O O . VAL A 1 74 ? 12.383 5.462 -19.639 1.00 98.75 74 VAL A O 1
ATOM 570 N N . ALA A 1 75 ? 13.590 3.970 -20.813 1.00 98.81 75 ALA A N 1
ATOM 571 C CA . ALA A 1 75 ? 14.000 3.177 -19.657 1.00 98.81 75 ALA A CA 1
ATOM 572 C C . ALA A 1 75 ? 14.696 4.036 -18.587 1.00 98.81 75 ALA A C 1
ATOM 574 O O . ALA A 1 75 ? 14.320 4.001 -17.416 1.00 98.81 75 ALA A O 1
ATOM 575 N N . ARG A 1 76 ? 15.652 4.890 -18.988 1.00 98.81 76 ARG A N 1
ATOM 576 C CA . ARG A 1 76 ? 16.314 5.823 -18.058 1.00 98.81 76 ARG A CA 1
ATOM 577 C C . ARG A 1 76 ? 15.337 6.790 -17.395 1.00 98.81 76 ARG A C 1
ATOM 579 O O . ARG A 1 76 ? 15.453 7.011 -16.194 1.00 98.81 76 ARG A O 1
ATOM 586 N N . HIS A 1 77 ? 14.380 7.336 -18.143 1.00 98.75 77 HIS A N 1
ATOM 587 C CA . HIS A 1 77 ? 13.366 8.223 -17.573 1.00 98.75 77 HIS A CA 1
ATOM 588 C C . HIS A 1 77 ? 12.475 7.511 -16.554 1.00 98.75 77 HIS A C 1
ATOM 590 O O . HIS A 1 77 ? 12.186 8.078 -15.504 1.00 98.75 77 HIS A O 1
ATOM 596 N N . PHE A 1 78 ? 12.080 6.263 -16.813 1.00 98.81 78 PHE A N 1
ATOM 597 C CA . PHE A 1 78 ? 11.326 5.481 -15.837 1.00 98.81 78 PHE A CA 1
ATOM 598 C C . PHE A 1 78 ? 12.139 5.175 -14.574 1.00 98.81 78 PHE A C 1
ATOM 600 O O . PHE A 1 78 ? 11.609 5.324 -13.475 1.00 98.81 78 PHE A O 1
ATOM 607 N N . ARG A 1 79 ? 13.427 4.824 -14.699 1.00 98.69 79 ARG A N 1
ATOM 608 C CA . ARG A 1 79 ? 14.309 4.624 -13.533 1.00 98.69 79 ARG A CA 1
ATOM 609 C C . ARG A 1 79 ? 14.474 5.906 -12.712 1.00 98.69 79 ARG A C 1
ATOM 611 O O . ARG A 1 79 ? 14.438 5.854 -11.486 1.00 98.69 79 ARG A O 1
ATOM 618 N N . GLU A 1 80 ? 14.622 7.055 -13.371 1.00 98.75 80 GLU A N 1
ATOM 619 C CA . GLU A 1 80 ? 14.681 8.360 -12.700 1.00 98.75 80 GLU A CA 1
ATOM 620 C C . GLU A 1 80 ? 13.370 8.674 -11.966 1.00 98.75 80 GLU A C 1
ATOM 622 O O . GLU A 1 80 ? 13.394 9.053 -10.796 1.00 98.75 80 GLU A O 1
ATOM 627 N N . ALA A 1 81 ? 12.221 8.449 -12.611 1.00 98.69 8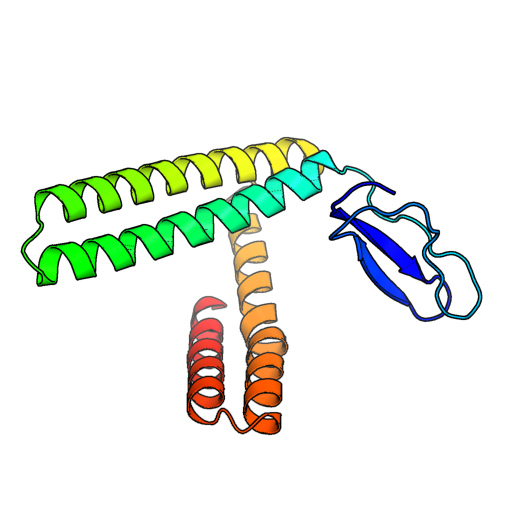1 ALA A N 1
ATOM 628 C CA . ALA A 1 81 ? 10.918 8.611 -11.976 1.00 98.69 81 ALA A CA 1
ATOM 629 C C . ALA A 1 81 ? 10.766 7.688 -10.756 1.00 98.69 81 ALA A C 1
ATOM 631 O O . ALA A 1 81 ? 10.386 8.157 -9.689 1.00 98.69 81 ALA A O 1
ATOM 632 N N . ALA A 1 82 ? 11.135 6.407 -10.866 1.00 98.81 82 ALA A N 1
ATOM 633 C CA . ALA A 1 82 ? 11.089 5.458 -9.753 1.00 98.81 82 ALA A CA 1
ATOM 634 C C . ALA A 1 82 ? 11.944 5.911 -8.553 1.00 98.81 82 ALA A C 1
ATOM 636 O O . ALA A 1 82 ? 11.550 5.742 -7.395 1.00 98.81 82 ALA A O 1
ATOM 637 N N . GLU A 1 83 ? 13.109 6.509 -8.816 1.00 98.69 83 GLU A N 1
ATOM 638 C CA . GLU A 1 83 ? 13.964 7.077 -7.775 1.00 98.69 83 GLU A CA 1
ATOM 639 C C . GLU A 1 83 ? 13.324 8.306 -7.116 1.00 98.69 83 GLU A C 1
ATOM 641 O O . GLU A 1 83 ? 13.391 8.435 -5.892 1.00 98.69 83 GLU A O 1
ATOM 646 N N . ASN A 1 84 ? 12.652 9.165 -7.884 1.00 98.69 84 ASN A N 1
ATOM 647 C CA . ASN A 1 84 ? 11.908 10.301 -7.338 1.00 98.69 84 ASN A CA 1
ATOM 648 C C . ASN A 1 84 ? 10.752 9.838 -6.436 1.00 98.69 84 ASN A C 1
ATOM 650 O O . ASN A 1 84 ? 10.669 10.297 -5.295 1.00 98.69 84 ASN A O 1
ATOM 654 N N . GLU A 1 85 ? 9.956 8.849 -6.862 1.00 98.75 85 GLU A N 1
ATOM 655 C CA . GLU A 1 85 ? 8.840 8.334 -6.045 1.00 98.75 85 GLU A CA 1
ATOM 656 C C . GLU A 1 85 ? 9.331 7.687 -4.742 1.00 98.75 85 GLU A C 1
ATOM 658 O O . GLU A 1 85 ? 8.681 7.779 -3.699 1.00 98.75 85 GLU A O 1
ATOM 663 N N . LYS A 1 86 ? 10.543 7.110 -4.732 1.00 98.62 86 LYS A N 1
ATOM 664 C CA . LYS A 1 86 ? 11.183 6.661 -3.484 1.00 98.62 86 LYS A CA 1
ATOM 665 C C . LYS A 1 86 ? 11.372 7.816 -2.497 1.00 98.62 86 LYS A C 1
ATOM 667 O O . LYS A 1 86 ? 11.214 7.620 -1.290 1.00 98.62 86 LYS A O 1
ATOM 672 N N . TRP A 1 87 ? 11.781 8.992 -2.972 1.00 98.62 87 TRP A N 1
ATOM 673 C CA . TRP A 1 87 ? 11.999 10.162 -2.121 1.00 98.62 87 TRP A CA 1
ATOM 674 C C . TRP A 1 87 ? 10.689 10.812 -1.681 1.00 98.62 87 TRP A C 1
ATOM 676 O O . TRP A 1 87 ? 10.608 11.210 -0.517 1.00 98.62 87 TRP A O 1
ATOM 686 N N . HIS A 1 88 ? 9.668 10.838 -2.542 1.00 98.69 88 HIS A N 1
ATOM 687 C CA . HIS A 1 88 ? 8.313 11.257 -2.170 1.00 98.69 88 HIS A CA 1
ATOM 688 C C . HIS A 1 88 ? 7.756 10.379 -1.042 1.00 98.69 88 HIS A C 1
ATOM 690 O O . HIS A 1 88 ? 7.505 10.887 0.052 1.00 98.69 88 HIS A O 1
ATOM 696 N N . ALA A 1 89 ? 7.740 9.053 -1.230 1.00 98.62 89 ALA A N 1
ATOM 697 C CA . ALA A 1 89 ? 7.282 8.099 -0.219 1.00 98.62 89 ALA A CA 1
ATOM 698 C C . ALA A 1 89 ? 8.015 8.279 1.127 1.00 98.62 89 ALA A C 1
ATOM 700 O O . ALA A 1 89 ? 7.413 8.291 2.201 1.00 98.62 89 ALA A O 1
ATOM 701 N N . ARG A 1 90 ? 9.340 8.481 1.098 1.00 98.38 90 ARG A N 1
ATOM 702 C CA . ARG A 1 90 ? 10.137 8.725 2.315 1.00 98.38 90 ARG A CA 1
ATOM 703 C C . ARG A 1 90 ? 9.758 10.018 3.032 1.00 98.38 90 ARG A C 1
ATOM 705 O O . ARG A 1 90 ? 9.826 10.054 4.260 1.00 98.38 90 ARG A O 1
ATOM 712 N N . ALA A 1 91 ? 9.450 11.083 2.297 1.00 98.56 91 ALA A N 1
ATOM 713 C CA . ALA A 1 91 ? 9.042 12.354 2.885 1.00 98.56 91 ALA A CA 1
ATOM 714 C C . ALA A 1 91 ? 7.657 12.237 3.537 1.00 98.56 91 ALA A C 1
ATOM 716 O O . ALA A 1 91 ? 7.480 12.666 4.675 1.00 98.56 91 ALA A O 1
ATOM 717 N N . GLU A 1 92 ? 6.715 11.588 2.855 1.00 98.69 92 GLU A N 1
ATOM 718 C CA . GLU A 1 92 ? 5.345 11.370 3.330 1.00 98.69 92 GLU A CA 1
ATOM 719 C C . GLU A 1 92 ? 5.299 10.492 4.580 1.00 98.69 92 GLU A C 1
ATOM 721 O O . GLU A 1 92 ? 4.655 10.854 5.564 1.00 98.69 92 GLU A O 1
ATOM 726 N N . PHE A 1 93 ? 6.051 9.388 4.590 1.00 98.12 93 PHE A N 1
ATOM 727 C CA . PHE A 1 93 ? 6.133 8.490 5.743 1.00 98.12 93 PHE A CA 1
ATOM 728 C C . PHE A 1 93 ? 6.707 9.192 6.981 1.00 98.12 93 PHE A C 1
ATOM 730 O O . PHE A 1 93 ? 6.187 9.058 8.087 1.00 98.12 93 PHE A O 1
ATOM 737 N N . LYS A 1 94 ? 7.750 10.012 6.798 1.00 98.06 94 LYS A N 1
ATOM 738 C CA . LYS A 1 94 ? 8.318 10.818 7.889 1.00 98.06 94 LYS A CA 1
ATOM 739 C C . LYS A 1 94 ? 7.336 11.863 8.406 1.00 98.06 94 LYS A C 1
ATOM 741 O O . LYS A 1 94 ? 7.237 12.053 9.612 1.00 98.06 94 LYS A O 1
ATOM 746 N N . ALA A 1 95 ? 6.622 12.540 7.508 1.00 98.44 95 ALA A N 1
ATOM 747 C CA . ALA A 1 95 ? 5.615 13.524 7.889 1.00 98.44 95 ALA A CA 1
ATOM 748 C C . ALA A 1 95 ? 4.454 12.879 8.660 1.00 98.44 95 ALA A C 1
ATOM 750 O O . ALA A 1 95 ? 3.954 13.474 9.611 1.00 98.44 95 ALA A O 1
ATOM 751 N N . TYR A 1 96 ? 4.058 11.657 8.289 1.00 98.06 96 TYR A N 1
ATOM 752 C CA . TYR A 1 96 ? 3.053 10.893 9.023 1.00 98.06 96 TYR A CA 1
ATOM 753 C C . TYR A 1 96 ? 3.490 10.662 10.472 1.00 98.06 96 TYR A C 1
ATOM 755 O O . TYR A 1 96 ? 2.778 11.066 11.389 1.00 98.06 96 TYR A O 1
ATOM 763 N N . HIS A 1 97 ? 4.680 10.092 10.680 1.00 96.69 97 HIS A N 1
ATOM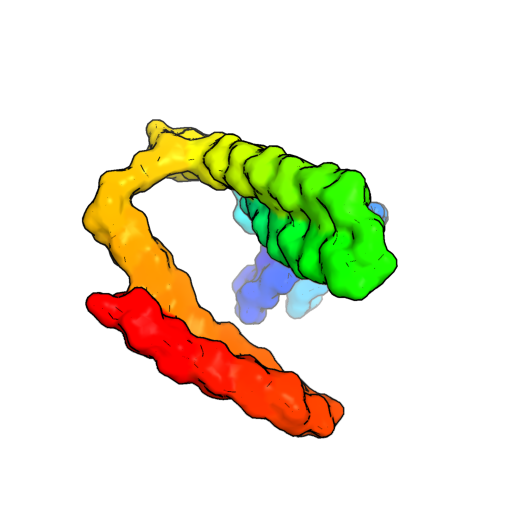 764 C CA . HIS A 1 97 ? 5.203 9.815 12.019 1.00 96.69 97 HIS A CA 1
ATOM 765 C C . HIS A 1 97 ? 5.439 11.086 12.843 1.00 96.69 97 HIS A C 1
ATOM 767 O O . HIS A 1 97 ? 5.170 11.098 14.042 1.00 96.69 97 HIS A O 1
ATOM 773 N N . GLU A 1 98 ? 5.841 12.195 12.215 1.00 97.50 98 GLU A N 1
ATOM 774 C CA . GLU A 1 98 ? 5.946 13.480 12.912 1.00 97.50 98 GLU A CA 1
ATOM 775 C C . GLU A 1 98 ? 4.601 13.901 13.527 1.00 97.50 98 GLU A C 1
ATOM 777 O O . GLU A 1 98 ? 4.562 14.394 14.652 1.00 97.50 98 GLU A O 1
ATOM 782 N N . ILE A 1 99 ? 3.493 13.662 12.818 1.00 96.56 99 ILE A N 1
ATOM 783 C CA . ILE A 1 99 ? 2.142 13.989 13.289 1.00 96.56 99 ILE A CA 1
ATOM 784 C C . ILE A 1 99 ? 1.671 13.007 14.367 1.00 96.56 99 ILE A C 1
ATOM 786 O O . ILE A 1 99 ? 1.134 13.442 15.385 1.00 96.56 99 ILE A O 1
ATOM 790 N N . VAL A 1 100 ? 1.837 11.697 14.150 1.00 95.38 100 VAL A N 1
ATOM 791 C CA . VAL A 1 100 ? 1.241 10.681 15.038 1.00 95.38 100 VAL A CA 1
ATOM 792 C C . VAL A 1 100 ? 2.102 10.349 16.258 1.00 95.38 100 VAL A C 1
ATOM 794 O O . VAL A 1 100 ? 1.556 10.106 17.332 1.00 95.38 100 VAL A O 1
ATOM 797 N N . ASP A 1 101 ? 3.429 10.411 16.122 1.00 94.44 101 ASP A N 1
ATOM 798 C CA . ASP A 1 101 ? 4.398 10.014 17.153 1.00 94.44 101 ASP A CA 1
ATOM 799 C C . ASP A 1 101 ? 5.243 11.188 17.676 1.00 94.44 101 ASP A C 1
ATOM 801 O O . ASP A 1 101 ? 6.036 11.020 18.611 1.00 94.44 101 ASP A O 1
ATOM 805 N N . GLY A 1 102 ? 5.110 12.378 17.077 1.00 96.06 102 GLY A N 1
ATOM 806 C CA . GLY A 1 102 ? 5.891 13.566 17.438 1.00 96.06 102 GLY A CA 1
ATOM 807 C C . GLY A 1 102 ? 7.368 13.491 17.035 1.00 96.06 102 GLY A C 1
ATOM 808 O O . GLY A 1 102 ? 8.194 14.188 17.627 1.00 96.06 102 GLY A O 1
ATOM 809 N N . LYS A 1 103 ? 7.724 12.592 16.108 1.00 95.69 103 LYS A N 1
ATOM 810 C CA . LYS A 1 103 ? 9.074 12.443 15.540 1.00 95.69 103 LYS A CA 1
ATOM 811 C C . LYS A 1 103 ? 9.001 11.766 14.165 1.00 95.69 103 LYS A C 1
ATOM 813 O O . LYS A 1 103 ? 8.113 10.948 13.963 1.00 95.69 103 LYS A O 1
ATOM 818 N N . PRO A 1 104 ? 9.973 11.948 13.256 1.00 94.62 104 PRO A N 1
ATOM 819 C CA . PRO A 1 104 ? 9.816 11.476 11.883 1.00 94.62 104 PRO A CA 1
ATOM 820 C C . PRO A 1 104 ? 10.113 9.981 11.708 1.00 94.62 104 PRO A C 1
ATOM 822 O O . PRO A 1 104 ? 9.639 9.376 10.754 1.00 94.62 104 PRO A O 1
ATOM 825 N N . LEU A 1 105 ? 10.950 9.396 12.571 1.00 93.38 105 LEU A N 1
ATOM 826 C CA . LEU A 1 105 ? 11.292 7.971 12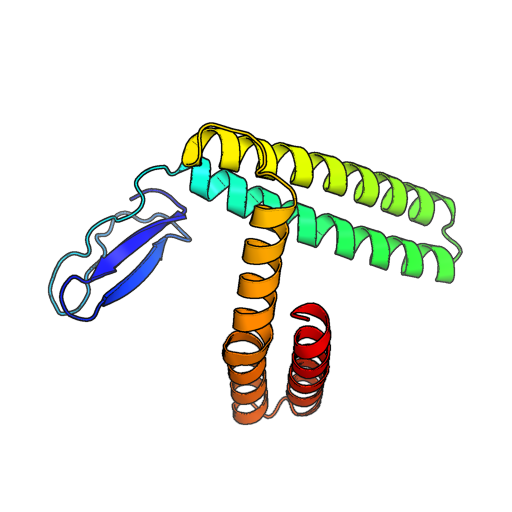.590 1.00 93.38 105 LEU A CA 1
ATOM 827 C C . LEU A 1 105 ? 11.679 7.551 14.011 1.00 93.38 105 LEU A C 1
ATOM 829 O O . LEU A 1 105 ? 12.195 8.355 14.794 1.00 93.38 105 LEU A O 1
ATOM 833 N N . GLU A 1 106 ? 11.490 6.272 14.320 1.00 92.88 106 GLU A N 1
ATOM 834 C CA . GLU A 1 106 ? 11.971 5.671 15.559 1.00 92.88 106 GLU A CA 1
ATOM 835 C C . GLU A 1 106 ? 13.428 5.188 15.443 1.00 92.88 106 GLU A C 1
ATOM 837 O O . GLU A 1 106 ? 14.045 5.173 14.372 1.00 92.88 106 GLU A O 1
ATOM 842 N N . VAL A 1 107 ? 14.014 4.819 16.584 1.00 94.06 107 VAL A N 1
ATOM 843 C CA . VAL A 1 107 ? 15.346 4.197 16.635 1.00 94.06 107 VAL A CA 1
ATOM 844 C C . VAL A 1 107 ? 15.328 2.800 16.010 1.00 94.06 107 VAL A C 1
ATOM 846 O O . VAL A 1 107 ? 14.308 2.113 16.042 1.00 94.06 107 VAL A O 1
ATOM 849 N N . THR A 1 108 ? 16.477 2.337 15.505 1.00 96.00 108 THR A N 1
ATOM 850 C CA . THR A 1 108 ? 16.602 1.048 14.799 1.00 96.00 108 TH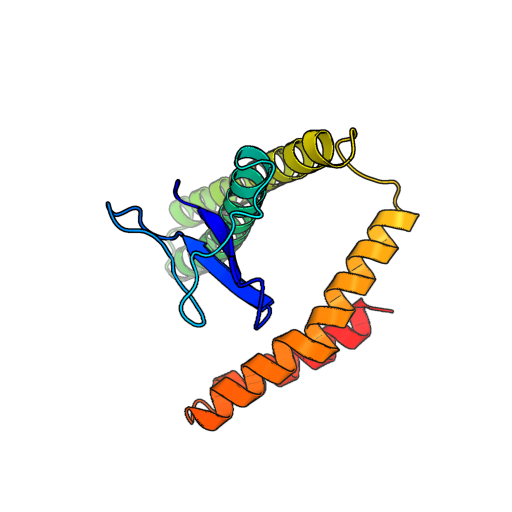R A CA 1
ATOM 851 C C . THR A 1 108 ? 15.966 -0.120 15.545 1.00 96.00 108 THR A C 1
ATOM 853 O O . THR A 1 108 ? 15.266 -0.908 14.929 1.00 96.00 108 THR A O 1
ATOM 856 N N . THR A 1 109 ? 16.140 -0.220 16.865 1.00 96.62 109 THR A N 1
ATOM 857 C CA . THR A 1 109 ? 15.563 -1.321 17.655 1.00 96.62 109 THR A CA 1
ATOM 858 C C . THR A 1 109 ? 14.038 -1.346 17.632 1.00 96.62 109 THR A C 1
ATOM 860 O O . THR A 1 109 ? 13.458 -2.421 17.582 1.00 96.62 109 THR A O 1
ATOM 863 N N . LYS A 1 110 ? 13.376 -0.186 17.624 1.00 94.19 110 LYS A N 1
ATOM 864 C CA . LYS A 1 110 ? 11.917 -0.100 17.491 1.00 94.19 110 LYS A CA 1
ATOM 865 C C . LYS A 1 110 ? 11.458 -0.312 16.051 1.00 94.19 110 LYS A C 1
ATOM 867 O O . LYS A 1 110 ? 10.447 -0.967 15.839 1.00 94.19 110 LYS A O 1
ATOM 872 N N . ASN A 1 111 ? 12.219 0.184 15.074 1.00 93.69 111 ASN A N 1
ATOM 873 C CA . ASN A 1 111 ? 11.932 -0.079 13.661 1.00 93.69 111 ASN A CA 1
ATOM 874 C C . ASN A 1 111 ? 12.030 -1.578 13.343 1.00 93.69 111 ASN A C 1
ATOM 876 O O . ASN A 1 111 ? 11.231 -2.072 12.562 1.00 93.69 111 ASN A O 1
ATOM 880 N N . LEU A 1 112 ? 12.964 -2.302 13.973 1.00 96.38 112 LEU A N 1
ATOM 881 C CA . LEU A 1 112 ? 13.071 -3.761 13.859 1.00 96.38 112 LEU A CA 1
ATOM 882 C C . LEU A 1 112 ? 11.827 -4.467 14.406 1.00 96.38 112 LEU A C 1
ATOM 884 O O . LEU A 1 112 ? 11.330 -5.379 13.761 1.00 96.38 112 LEU A O 1
ATOM 888 N N . VAL A 1 113 ? 11.297 -4.022 15.551 1.00 95.50 113 VAL A N 1
ATOM 889 C CA . VAL A 1 113 ? 10.044 -4.569 16.100 1.00 95.50 113 VAL A CA 1
ATOM 890 C C . VAL A 1 113 ? 8.884 -4.315 15.141 1.00 95.50 113 VAL A C 1
ATOM 892 O O . VAL A 1 113 ? 8.180 -5.252 14.793 1.00 95.50 113 VAL A O 1
ATOM 895 N N . SER A 1 114 ? 8.733 -3.082 14.651 1.00 93.69 114 SER A N 1
ATOM 896 C CA . SER A 1 114 ? 7.672 -2.748 13.694 1.00 93.69 114 SER A CA 1
ATOM 897 C C . SER A 1 114 ? 7.795 -3.523 12.377 1.00 93.69 114 SER A C 1
ATOM 899 O O . SER A 1 114 ? 6.773 -3.901 11.811 1.00 93.69 114 SER A O 1
ATOM 901 N N . ALA A 1 115 ? 9.016 -3.767 11.891 1.00 96.12 115 ALA A N 1
ATOM 902 C CA . ALA A 1 115 ? 9.250 -4.589 10.707 1.00 96.12 115 ALA A CA 1
ATOM 903 C C . ALA A 1 115 ? 8.833 -6.043 10.962 1.00 96.12 115 ALA A C 1
ATOM 905 O O . ALA A 1 115 ? 8.022 -6.569 10.210 1.00 96.12 115 ALA A O 1
ATOM 906 N N . ALA A 1 116 ? 9.296 -6.652 12.058 1.00 97.44 116 ALA A N 1
ATOM 907 C CA . ALA A 1 116 ? 8.939 -8.024 12.418 1.00 97.44 116 ALA A CA 1
ATOM 908 C C . ALA A 1 116 ? 7.426 -8.201 12.640 1.00 97.44 116 ALA A C 1
ATOM 910 O O . ALA A 1 116 ? 6.856 -9.196 12.210 1.00 97.44 116 ALA A O 1
ATOM 911 N N . GLU A 1 117 ? 6.746 -7.228 13.254 1.00 97.06 117 GLU A N 1
ATOM 912 C CA . GLU A 1 117 ? 5.281 -7.234 13.391 1.00 97.06 117 GLU A CA 1
ATOM 913 C C . GLU A 1 117 ? 4.569 -7.191 12.029 1.00 97.06 117 GLU A C 1
ATOM 915 O O . GLU A 1 117 ? 3.548 -7.860 11.845 1.00 97.06 117 GLU A O 1
ATOM 920 N N . GLY A 1 118 ? 5.115 -6.430 11.075 1.00 96.75 118 GLY A N 1
ATOM 921 C CA . GLY A 1 118 ? 4.654 -6.402 9.689 1.00 96.75 118 GLY A CA 1
ATOM 922 C C . GLY A 1 118 ? 4.788 -7.772 9.030 1.00 96.75 118 GLY A C 1
ATOM 923 O O . GLY A 1 118 ? 3.780 -8.351 8.633 1.00 96.75 118 GLY A O 1
ATOM 924 N N . GLU A 1 119 ? 6.002 -8.325 9.008 1.00 97.75 119 GLU A N 1
ATOM 925 C CA . GLU A 1 119 ? 6.285 -9.653 8.442 1.00 97.75 119 GLU A CA 1
ATOM 926 C C . GLU A 1 119 ? 5.403 -10.738 9.085 1.00 97.75 119 GLU A C 1
ATOM 928 O O . GLU A 1 119 ? 4.787 -11.550 8.387 1.00 97.75 119 GLU A O 1
ATOM 933 N N . ASN A 1 120 ? 5.238 -10.696 10.415 1.00 97.94 120 ASN A N 1
ATOM 934 C CA . ASN A 1 120 ? 4.362 -11.601 11.155 1.00 97.94 120 ASN A CA 1
ATOM 935 C C . ASN A 1 120 ? 2.919 -11.547 10.652 1.00 97.94 120 ASN A C 1
ATOM 937 O O . ASN A 1 120 ? 2.309 -12.582 10.363 1.00 97.94 120 ASN A O 1
ATOM 941 N N . TYR A 1 121 ? 2.355 -10.346 10.526 1.00 97.88 121 TYR A N 1
ATOM 942 C CA . TYR A 1 121 ? 1.015 -10.169 9.980 1.00 97.88 121 TYR A CA 1
ATOM 943 C C . TYR A 1 121 ? 0.920 -10.704 8.545 1.00 97.88 121 TYR A C 1
ATOM 945 O O . TYR A 1 121 ? -0.059 -11.383 8.202 1.00 97.88 121 TYR A O 1
ATOM 953 N N . GLU A 1 122 ? 1.937 -10.454 7.722 1.00 97.75 122 GLU A N 1
ATOM 954 C CA . GLU A 1 122 ? 1.971 -10.904 6.337 1.00 97.75 122 GLU A CA 1
ATOM 955 C C . GLU A 1 122 ? 1.913 -12.433 6.227 1.00 97.75 122 GLU A C 1
ATOM 957 O O . GLU A 1 122 ? 1.028 -12.963 5.540 1.00 97.75 122 GLU A O 1
ATOM 962 N N . HIS A 1 123 ? 2.775 -13.162 6.946 1.00 97.44 123 HIS A N 1
ATOM 963 C CA . HIS A 1 123 ? 2.829 -14.622 6.834 1.00 97.44 123 HIS A CA 1
ATOM 964 C C . HIS A 1 123 ? 1.785 -15.372 7.667 1.00 97.44 123 HIS A C 1
ATOM 966 O O . HIS A 1 123 ? 1.415 -16.491 7.302 1.00 97.44 123 HIS A O 1
ATOM 972 N N . THR A 1 124 ? 1.304 -14.818 8.786 1.00 97.75 124 THR A N 1
ATOM 973 C CA . THR A 1 124 ? 0.297 -15.495 9.628 1.00 97.75 124 THR A CA 1
ATOM 974 C C . THR A 1 124 ? -1.132 -15.213 9.188 1.00 97.75 124 THR A C 1
ATOM 976 O O . THR A 1 124 ? -2.007 -16.059 9.383 1.00 97.75 124 THR A O 1
ATOM 979 N N . THR A 1 125 ? -1.379 -14.039 8.598 1.00 97.75 125 THR A N 1
ATOM 980 C CA . THR A 1 125 ? -2.737 -13.533 8.374 1.00 97.75 125 THR A CA 1
ATOM 981 C C . THR A 1 125 ? -2.971 -13.129 6.923 1.00 97.75 125 THR A C 1
ATOM 983 O O . THR A 1 125 ? -3.850 -13.698 6.273 1.00 97.75 125 THR A O 1
ATOM 986 N N . MET A 1 126 ? -2.210 -12.173 6.386 1.00 98.25 126 MET A N 1
ATOM 987 C CA . MET A 1 126 ? -2.504 -11.567 5.082 1.00 98.25 126 MET A CA 1
ATOM 988 C C . MET A 1 126 ? -2.379 -12.565 3.923 1.00 98.25 126 MET A C 1
ATOM 990 O O . MET A 1 126 ? -3.372 -12.849 3.246 1.00 98.25 126 MET A O 1
ATOM 994 N N . TYR A 1 127 ? -1.190 -13.135 3.701 1.00 98.44 127 TYR A N 1
ATOM 995 C CA . TYR A 1 127 ? -0.952 -14.054 2.587 1.00 98.44 127 TYR A CA 1
ATOM 996 C C . TYR A 1 127 ? -1.757 -15.355 2.685 1.00 98.44 127 TYR A C 1
ATOM 998 O O . TYR A 1 127 ? -2.290 -15.775 1.654 1.00 98.44 127 TYR A O 1
ATOM 1006 N N . PRO A 1 128 ? -1.932 -15.988 3.866 1.00 98.44 128 PRO A N 1
ATOM 1007 C CA . PRO A 1 128 ? -2.832 -17.134 3.999 1.00 98.44 128 PRO A CA 1
ATOM 1008 C C . PRO A 1 128 ? -4.277 -16.818 3.593 1.00 98.44 128 PRO A C 1
ATOM 1010 O O . PRO A 1 128 ? -4.887 -17.588 2.847 1.00 98.44 128 PRO A O 1
ATOM 1013 N N . ASN A 1 129 ? -4.814 -15.669 4.020 1.00 98.38 129 ASN A N 1
ATOM 1014 C CA . ASN A 1 129 ? -6.165 -15.248 3.648 1.00 98.38 129 ASN A CA 1
ATOM 1015 C C . ASN A 1 129 ? -6.278 -14.981 2.141 1.00 98.38 129 ASN A C 1
ATOM 1017 O O . ASN A 1 129 ? -7.228 -15.439 1.504 1.00 98.38 129 ASN A O 1
ATOM 1021 N N . PHE A 1 130 ? -5.299 -14.296 1.548 1.00 98.56 130 PHE A N 1
ATOM 1022 C CA . PHE A 1 130 ? -5.285 -14.022 0.110 1.00 98.56 130 PHE A CA 1
ATOM 1023 C C . PHE A 1 130 ? -5.153 -15.297 -0.726 1.00 98.56 130 PHE A C 1
ATOM 1025 O O . PHE A 1 130 ? -5.855 -15.451 -1.727 1.00 98.56 130 PHE A O 1
ATOM 1032 N N . ALA A 1 131 ? -4.302 -16.238 -0.307 1.00 98.56 131 ALA A N 1
ATOM 1033 C CA . ALA A 1 131 ? -4.154 -17.531 -0.966 1.00 98.56 131 ALA A CA 1
ATOM 1034 C C . ALA A 1 131 ? -5.469 -18.319 -0.956 1.00 98.56 131 ALA A C 1
ATOM 1036 O O . ALA A 1 131 ? -5.866 -18.846 -1.996 1.00 98.56 131 ALA A O 1
ATOM 1037 N N . LYS A 1 132 ? -6.173 -18.334 0.184 1.00 98.56 132 LYS A N 1
ATOM 1038 C CA . LYS A 1 132 ? -7.477 -18.988 0.316 1.00 98.56 132 LYS A CA 1
ATOM 1039 C C . LYS A 1 132 ? -8.533 -18.369 -0.599 1.00 98.56 132 LYS A C 1
ATOM 1041 O O . LYS A 1 132 ? -9.191 -19.100 -1.326 1.00 98.56 132 LYS A O 1
ATOM 1046 N N . ILE A 1 133 ? -8.645 -17.039 -0.630 1.00 98.62 133 ILE A N 1
ATOM 1047 C CA . ILE A 1 133 ? -9.567 -16.344 -1.547 1.00 98.62 133 ILE A CA 1
ATOM 1048 C C . ILE A 1 133 ? -9.244 -16.704 -3.003 1.00 98.62 133 ILE A C 1
ATOM 1050 O O . ILE A 1 133 ? -10.137 -17.035 -3.779 1.00 98.62 133 ILE A O 1
ATOM 1054 N N . ALA A 1 134 ? -7.963 -16.691 -3.382 1.00 98.69 134 ALA A N 1
ATOM 1055 C CA . ALA A 1 134 ? -7.550 -17.064 -4.730 1.00 98.69 134 ALA A CA 1
ATOM 1056 C C . ALA A 1 134 ? -7.878 -18.532 -5.062 1.00 98.69 134 ALA A C 1
ATOM 1058 O O . ALA A 1 134 ? -8.188 -18.838 -6.214 1.00 98.69 134 ALA A O 1
ATOM 1059 N N . GLU A 1 135 ? -7.819 -19.442 -4.090 1.00 98.25 135 GLU A N 1
ATOM 1060 C CA . GLU A 1 135 ? -8.220 -20.840 -4.258 1.00 98.25 135 GLU A CA 1
ATOM 1061 C C . GLU A 1 135 ? -9.740 -20.992 -4.413 1.00 98.25 135 GLU A C 1
ATOM 1063 O O . GLU A 1 135 ? -10.178 -21.644 -5.365 1.00 98.25 135 GLU A O 1
ATOM 1068 N N . ASP A 1 136 ? -10.524 -20.324 -3.561 1.00 98.56 136 ASP A N 1
ATOM 1069 C CA . ASP A 1 136 ? -11.993 -20.307 -3.604 1.00 98.56 136 ASP A CA 1
ATOM 1070 C C . ASP A 1 136 ? -12.515 -19.742 -4.942 1.00 98.56 136 ASP A C 1
ATOM 1072 O O . ASP A 1 136 ? -13.510 -20.219 -5.490 1.00 98.56 136 ASP A O 1
ATOM 1076 N N . GLU A 1 137 ? -11.801 -18.776 -5.528 1.00 98.44 137 GLU A N 1
ATOM 1077 C CA . GLU A 1 137 ? -12.087 -18.209 -6.853 1.00 98.44 137 GLU A CA 1
ATOM 1078 C C . GLU A 1 137 ? -11.476 -19.006 -8.027 1.00 98.44 137 GLU A C 1
ATOM 1080 O O . GLU A 1 137 ? -11.582 -18.599 -9.187 1.00 98.44 137 GLU A O 1
ATOM 1085 N N . GLY A 1 138 ? -10.797 -20.128 -7.768 1.00 98.31 138 GLY A N 1
ATOM 1086 C CA . GLY A 1 138 ? -10.207 -20.993 -8.797 1.00 98.31 138 GLY A CA 1
ATOM 1087 C C . GLY A 1 138 ? -8.905 -20.479 -9.434 1.00 98.31 138 GLY A C 1
ATOM 1088 O O . GLY A 1 138 ? -8.394 -21.087 -10.381 1.00 98.31 138 GLY A O 1
ATOM 1089 N N . LYS A 1 139 ? -8.301 -19.406 -8.911 1.00 98.56 139 LYS A N 1
ATOM 1090 C CA . LYS A 1 139 ? -7.048 -18.786 -9.386 1.00 98.56 139 LYS A CA 1
ATOM 1091 C C . LYS A 1 139 ? -5.810 -19.494 -8.823 1.00 98.56 139 LYS A C 1
ATOM 1093 O O . LYS A 1 139 ? -4.951 -18.895 -8.176 1.00 98.56 139 LYS A O 1
ATOM 1098 N N . LYS A 1 140 ? -5.667 -20.789 -9.127 1.00 98.19 140 LYS A N 1
ATOM 1099 C CA . LYS A 1 140 ? -4.638 -21.677 -8.540 1.00 98.19 140 LYS A CA 1
ATOM 1100 C C . LYS A 1 140 ? -3.194 -21.166 -8.647 1.00 98.19 140 LYS A C 1
ATOM 1102 O O . LYS A 1 140 ? -2.392 -21.430 -7.757 1.00 98.19 140 LYS A O 1
ATOM 1107 N N . ALA A 1 141 ? -2.830 -20.483 -9.735 1.00 98.56 141 ALA A N 1
ATOM 1108 C CA . ALA A 1 141 ? -1.479 -19.932 -9.892 1.00 98.56 141 ALA A CA 1
ATOM 1109 C C . ALA A 1 141 ? -1.201 -18.786 -8.906 1.00 98.56 141 ALA A C 1
ATOM 1111 O O . ALA A 1 141 ? -0.119 -18.730 -8.330 1.00 98.56 141 ALA A O 1
ATOM 1112 N N . ILE A 1 142 ? -2.199 -17.934 -8.667 1.00 98.50 142 ILE A N 1
ATOM 1113 C CA . ILE A 1 142 ? -2.110 -16.810 -7.732 1.00 98.50 142 ILE A CA 1
ATOM 1114 C C . ILE A 1 142 ? -2.110 -17.308 -6.287 1.00 98.50 142 ILE A C 1
ATOM 1116 O O . ILE A 1 142 ? -1.306 -16.841 -5.489 1.00 98.50 142 ILE A O 1
ATOM 1120 N N . ALA A 1 143 ? -2.920 -18.323 -5.968 1.00 98.62 143 ALA A N 1
ATOM 1121 C CA . ALA A 1 143 ? -2.881 -18.958 -4.651 1.00 98.62 143 ALA A CA 1
ATOM 1122 C C . ALA A 1 143 ? -1.471 -19.486 -4.322 1.00 98.62 143 ALA A C 1
ATOM 1124 O O . ALA A 1 143 ? -0.927 -19.189 -3.261 1.00 98.62 143 ALA A O 1
ATOM 1125 N N . ARG A 1 144 ? -0.830 -20.187 -5.274 1.00 98.56 144 ARG A N 1
ATOM 1126 C CA . ARG A 1 144 ? 0.559 -20.656 -5.120 1.00 98.56 144 ARG A CA 1
ATOM 1127 C C . ARG A 1 144 ? 1.556 -19.514 -4.953 1.00 98.56 144 ARG A C 1
ATOM 1129 O O . ARG A 1 144 ? 2.476 -19.662 -4.157 1.00 98.56 144 ARG A O 1
ATOM 1136 N N . LEU A 1 145 ? 1.383 -18.415 -5.689 1.00 98.44 145 LEU A N 1
ATOM 1137 C CA . LEU A 1 145 ? 2.223 -17.225 -5.555 1.00 98.44 145 LEU A CA 1
ATOM 1138 C C . LEU A 1 145 ? 2.125 -16.646 -4.138 1.00 98.44 145 LEU A C 1
ATOM 1140 O O . LEU A 1 145 ? 3.148 -16.526 -3.476 1.00 98.44 145 LEU A O 1
ATOM 1144 N N . PHE A 1 146 ? 0.914 -16.383 -3.636 1.00 98.56 146 PHE A N 1
ATOM 1145 C CA . PHE A 1 146 ? 0.721 -15.869 -2.275 1.00 98.56 146 PHE A CA 1
ATOM 1146 C C . PHE A 1 146 ? 1.272 -16.818 -1.208 1.00 98.56 146 PHE A C 1
ATOM 1148 O O . PHE A 1 146 ? 1.951 -16.375 -0.288 1.00 98.56 146 PHE A O 1
ATOM 1155 N N . THR A 1 147 ? 1.051 -18.130 -1.344 1.00 98.12 147 THR A N 1
ATOM 1156 C CA . THR A 1 147 ? 1.631 -19.115 -0.417 1.00 98.12 147 THR A CA 1
ATOM 1157 C C . THR A 1 147 ? 3.159 -19.133 -0.464 1.00 98.12 147 THR A C 1
ATOM 1159 O O . THR A 1 147 ? 3.794 -19.357 0.563 1.00 98.12 147 THR A O 1
ATOM 1162 N N . ALA A 1 148 ? 3.767 -18.948 -1.639 1.00 98.25 148 ALA A N 1
ATOM 1163 C CA . ALA A 1 148 ? 5.219 -18.912 -1.770 1.00 98.25 148 ALA A CA 1
ATOM 1164 C C . ALA A 1 148 ? 5.811 -17.656 -1.121 1.00 98.25 148 ALA A C 1
ATOM 1166 O O . ALA A 1 148 ? 6.772 -17.787 -0.371 1.00 98.25 148 ALA A O 1
ATOM 1167 N N . ILE A 1 149 ? 5.209 -16.484 -1.350 1.00 98.00 149 ILE A N 1
ATOM 1168 C CA . ILE A 1 149 ? 5.650 -15.223 -0.737 1.00 98.00 149 ILE A CA 1
ATOM 1169 C C . ILE A 1 149 ? 5.507 -15.296 0.787 1.00 98.00 149 ILE A C 1
ATOM 1171 O O . ILE A 1 149 ? 6.484 -15.091 1.493 1.00 98.00 149 ILE A O 1
ATOM 1175 N N . GLY A 1 150 ? 4.362 -15.755 1.303 1.00 97.50 150 GLY A N 1
ATOM 1176 C CA . GLY A 1 150 ? 4.173 -15.908 2.750 1.00 97.50 150 GLY A CA 1
ATOM 1177 C C . GLY A 1 150 ? 5.182 -16.844 3.432 1.00 97.50 150 GLY A C 1
ATOM 1178 O O . GLY A 1 150 ? 5.410 -16.717 4.625 1.00 97.50 150 GLY A O 1
ATOM 1179 N N . LYS A 1 151 ? 5.825 -17.775 2.709 1.00 97.25 151 LYS A N 1
ATOM 1180 C CA . LYS A 1 151 ? 6.931 -18.582 3.264 1.00 97.25 151 LYS A CA 1
ATOM 1181 C C . LYS A 1 151 ? 8.241 -17.806 3.373 1.00 97.25 151 LYS A C 1
ATOM 1183 O O . LYS A 1 151 ? 9.052 -18.154 4.223 1.00 97.25 151 LYS A O 1
ATOM 1188 N N . VAL A 1 152 ? 8.459 -16.830 2.495 1.00 97.56 152 VAL A N 1
ATOM 1189 C CA . VAL A 1 152 ? 9.638 -15.958 2.517 1.00 97.56 152 VAL A CA 1
ATOM 1190 C C . VAL A 1 152 ? 9.551 -14.997 3.698 1.00 97.56 152 VAL A C 1
ATOM 1192 O O . VAL A 1 152 ? 10.534 -14.866 4.418 1.00 97.56 152 VAL A O 1
ATOM 1195 N N . GLU A 1 153 ? 8.373 -14.439 3.976 1.00 97.38 153 GLU A N 1
ATOM 1196 C CA . GLU A 1 153 ? 8.212 -13.465 5.068 1.00 97.38 153 GLU A CA 1
ATOM 1197 C C . GLU A 1 153 ? 8.490 -14.068 6.465 1.00 97.38 153 GLU A C 1
ATOM 1199 O O . GLU A 1 153 ? 8.947 -13.375 7.367 1.00 97.38 153 GLU A O 1
ATOM 1204 N N . ILE A 1 154 ? 8.347 -15.393 6.639 1.00 95.75 154 ILE A N 1
ATOM 1205 C CA . ILE A 1 154 ? 8.789 -16.106 7.862 1.00 95.75 154 ILE A CA 1
ATOM 1206 C C . ILE A 1 154 ? 10.302 -15.958 8.087 1.00 95.75 154 ILE A C 1
ATOM 1208 O O . ILE A 1 154 ? 10.776 -15.971 9.221 1.00 95.75 154 ILE A O 1
ATOM 1212 N N . GLU A 1 155 ? 11.081 -15.890 7.009 1.00 96.06 155 GLU A N 1
ATOM 1213 C CA . GLU A 1 155 ? 12.528 -15.702 7.089 1.00 96.06 155 GLU A CA 1
ATOM 1214 C C . GLU A 1 155 ? 12.898 -14.224 7.262 1.00 96.06 155 GLU A C 1
ATOM 1216 O O . GLU A 1 155 ? 13.919 -13.950 7.883 1.00 96.06 155 GLU A O 1
ATOM 1221 N N . HIS A 1 156 ? 12.080 -13.283 6.776 1.00 95.25 156 HIS A N 1
ATOM 1222 C CA . HIS A 1 156 ? 12.269 -11.850 7.032 1.00 95.25 156 HIS A CA 1
ATOM 1223 C C . HIS A 1 156 ? 11.932 -11.441 8.475 1.00 95.25 156 HIS A C 1
ATOM 1225 O O . HIS A 1 156 ? 12.547 -10.512 8.990 1.00 95.25 156 HIS A O 1
ATOM 1231 N N . GLU A 1 157 ? 11.003 -12.138 9.142 1.00 94.69 157 GLU A N 1
ATOM 1232 C CA . GLU A 1 157 ? 10.663 -11.895 10.556 1.00 94.69 157 GLU A CA 1
ATOM 1233 C C . GLU A 1 157 ? 11.852 -12.152 11.515 1.00 94.69 157 GLU A C 1
ATOM 1235 O O . GLU A 1 157 ? 11.912 -11.561 12.595 1.00 94.69 157 GLU A O 1
ATOM 1240 N N . ARG A 1 158 ? 12.785 -13.043 11.145 1.00 86.31 158 ARG A N 1
ATOM 1241 C CA . ARG A 1 158 ? 13.886 -13.535 12.001 1.00 86.31 158 ARG A CA 1
ATOM 1242 C C . ARG A 1 158 ? 15.047 -12.555 12.156 1.00 86.31 158 ARG A C 1
ATOM 1244 O O . ARG A 1 158 ? 15.563 -12.483 13.297 1.00 86.31 158 ARG A O 1
#

Secondary structure (DSSP, 8-state):
--TT-EEE-TTT--EEE-SS--SS--EETTEEPEE--S-HHHHHHHHHHHHHHHHHHHHHHHHHHHHHTT-HHHHHHHHHHHHHHHHHHHHHHHHHHHHHHSSS---HHHHHHHHHHHHHHIIIIIHHHHHHHHHHTT-HHHHHHHHHHHHHHHHH--

pLDDT: mean 97.36, std 1.89, range [86.31, 98.81]

Sequence (158 aa):
MRQYETYKCQKCGNEVEVQNVGGGKLSCCGEEMKCITTDLTAVNLMKAFAGESMARNKYDLFADVAEEEGWHAVARHFREAAENEKWHARAEFKAYHEIVDGKPLEVTTKNLVSAAEGENYEHTTMYPNFAKIAEDEGKKAIARLFTAIGKVEIEHER

Radius of gyration: 19.79 Å; chains: 1; bounding box: 47×36×45 Å